Protein AF-A0A968GQH6-F1 (afdb_monomer_lite)

pLDDT: mean 90.93, std 8.21, range [59.84, 98.06]

Sequence (73 aa):
MEKTYAKRPPYGIIHYQDRDFAVDYTHALEQSLLELLTEMKRDEFKKQVVRSHEQASRCKKCGFREVCDQKVG

Secondary structure (DSSP, 8-state):
-HHHHS---SEEEEEETTEEEEEE--HHHHHHHHHHHHHHHHHTT-S------S-HHHHHT-TTGGG-TT---

Radius of gyration: 17.59 Å; chains: 1; bounding box: 44×29×35 Å

Foldseek 3Di:
DCVVPVDDDQWDWDDDPVDIDTGGPDPVVVVVVVVVVVVVVVCVPDPDDDDPCVDLVCLVVPPCNVVDPPGDD

Structure (mmCIF, N/CA/C/O backbone):
data_AF-A0A968GQH6-F1
#
_entry.id   AF-A0A968GQH6-F1
#
loop_
_atom_site.group_PDB
_atom_site.id
_atom_site.type_symbol
_atom_site.label_atom_id
_atom_site.label_alt_id
_atom_site.label_comp_id
_atom_site.label_asym_id
_atom_site.label_entity_id
_atom_site.label_seq_id
_atom_site.pdbx_PDB_ins_code
_atom_site.Cartn_x
_atom_site.Cartn_y
_atom_site.Cartn_z
_atom_site.occupancy
_atom_site.B_iso_or_equiv
_atom_site.auth_seq_id
_atom_site.auth_comp_id
_atom_site.auth_asym_id
_atom_site.auth_atom_id
_atom_site.pdbx_PDB_model_num
ATOM 1 N N . MET A 1 1 ? 19.816 -11.534 -6.010 1.00 59.84 1 MET A N 1
ATOM 2 C CA . MET A 1 1 ? 20.581 -11.273 -7.249 1.00 59.84 1 MET A CA 1
ATOM 3 C C . MET A 1 1 ? 21.509 -10.076 -7.120 1.00 59.84 1 MET A C 1
ATOM 5 O O . MET A 1 1 ? 22.703 -10.276 -7.213 1.00 59.84 1 MET A O 1
ATOM 9 N N . GLU A 1 2 ? 21.032 -8.876 -6.804 1.00 64.19 2 GLU A N 1
ATOM 10 C CA . GLU A 1 2 ? 21.917 -7.707 -6.658 1.00 64.19 2 GLU A CA 1
ATOM 11 C C . GLU A 1 2 ? 22.890 -7.812 -5.470 1.00 64.19 2 GLU A C 1
ATOM 13 O O . GLU A 1 2 ? 24.097 -7.734 -5.654 1.00 64.19 2 GLU A O 1
ATOM 18 N N . LYS A 1 3 ? 22.400 -8.136 -4.268 1.00 63.44 3 LYS A N 1
ATOM 19 C CA . LYS A 1 3 ? 23.252 -8.300 -3.069 1.00 63.44 3 LYS A CA 1
ATOM 20 C C . LYS A 1 3 ? 24.209 -9.499 -3.117 1.00 63.44 3 LYS A C 1
ATOM 22 O O . LYS A 1 3 ? 25.152 -9.557 -2.341 1.00 63.44 3 LYS A O 1
ATOM 27 N N . THR A 1 4 ? 23.938 -10.467 -3.990 1.00 70.50 4 THR A N 1
ATOM 28 C CA . THR A 1 4 ? 24.660 -11.755 -4.044 1.00 70.50 4 THR A CA 1
ATOM 29 C C . THR A 1 4 ? 25.548 -11.868 -5.282 1.00 70.50 4 THR A C 1
ATOM 31 O O . THR A 1 4 ? 26.587 -12.507 -5.232 1.00 70.50 4 THR A O 1
ATOM 34 N N . TYR A 1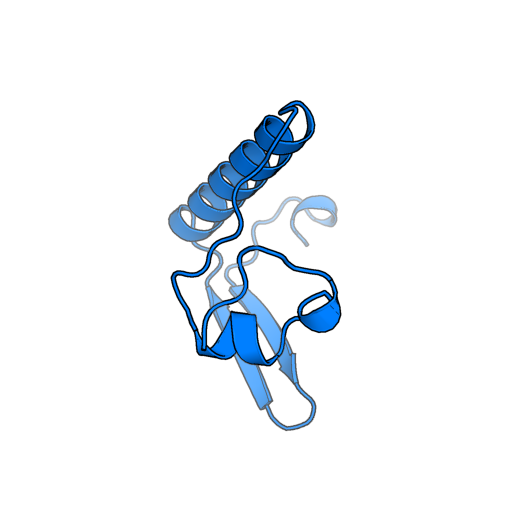 5 ? 25.150 -11.241 -6.391 1.00 71.75 5 TYR A N 1
ATOM 35 C CA . TYR A 1 5 ? 25.821 -11.318 -7.692 1.00 71.75 5 TYR A CA 1
ATOM 36 C C . TYR A 1 5 ? 26.221 -9.935 -8.235 1.00 71.75 5 TYR A C 1
ATOM 38 O O . TYR A 1 5 ? 26.640 -9.844 -9.386 1.00 71.75 5 TYR A O 1
ATOM 46 N N . ALA A 1 6 ? 26.060 -8.862 -7.445 1.00 72.94 6 ALA A N 1
ATOM 47 C CA . ALA A 1 6 ? 26.413 -7.474 -7.777 1.00 72.94 6 ALA A CA 1
ATOM 48 C C . ALA A 1 6 ? 25.840 -6.952 -9.113 1.00 72.94 6 ALA A C 1
ATOM 50 O O . ALA A 1 6 ? 26.346 -5.990 -9.684 1.00 72.94 6 ALA A O 1
ATOM 51 N N . LYS A 1 7 ? 24.777 -7.586 -9.625 1.00 79.19 7 LYS A N 1
ATOM 52 C CA . LYS A 1 7 ? 24.091 -7.201 -10.862 1.00 79.19 7 LYS A CA 1
ATOM 53 C C . LYS A 1 7 ? 22.647 -6.837 -10.568 1.00 79.19 7 LYS A C 1
ATOM 55 O O . LYS A 1 7 ? 21.921 -7.622 -9.949 1.00 79.19 7 LYS A O 1
ATOM 60 N N . ARG A 1 8 ? 22.240 -5.662 -11.052 1.00 83.50 8 ARG A N 1
ATOM 61 C CA . ARG A 1 8 ? 20.859 -5.188 -10.980 1.00 83.50 8 ARG A CA 1
ATOM 62 C C . ARG A 1 8 ? 19.978 -6.057 -11.888 1.00 83.50 8 ARG A C 1
ATOM 64 O O . ARG A 1 8 ? 20.240 -6.110 -13.091 1.00 83.50 8 ARG A O 1
ATOM 71 N N . PRO A 1 9 ? 18.964 -6.754 -11.355 1.00 87.69 9 PRO A N 1
ATOM 72 C CA . PRO A 1 9 ? 18.002 -7.449 -12.197 1.00 87.69 9 PRO A CA 1
ATOM 73 C C . PRO A 1 9 ? 17.116 -6.426 -12.930 1.00 87.69 9 PRO A C 1
ATOM 75 O O . PRO A 1 9 ? 16.808 -5.384 -12.358 1.00 87.69 9 PRO A O 1
ATOM 78 N N . PRO A 1 10 ? 16.682 -6.695 -14.170 1.00 89.69 10 PRO A N 1
ATOM 79 C CA . PRO A 1 10 ? 15.799 -5.782 -14.895 1.00 89.69 10 PRO A CA 1
ATOM 80 C C . PRO A 1 10 ? 14.367 -5.765 -14.334 1.00 89.69 10 PRO A C 1
ATOM 82 O O . PRO A 1 10 ? 13.681 -4.758 -14.463 1.00 89.69 10 PRO A O 1
ATOM 85 N N . TYR A 1 11 ? 13.928 -6.848 -13.686 1.00 93.88 11 TYR A N 1
ATOM 86 C CA . TYR A 1 11 ? 12.602 -6.984 -13.080 1.00 93.88 11 TYR A CA 1
ATOM 87 C C . TYR A 1 11 ? 12.606 -8.024 -11.950 1.00 93.88 11 TYR A C 1
ATOM 89 O O . TYR A 1 11 ? 13.530 -8.835 -11.829 1.00 93.88 11 TYR A O 1
ATOM 97 N N . GLY A 1 12 ? 11.560 -8.002 -11.126 1.00 91.81 12 GLY A N 1
ATOM 98 C CA . GLY A 1 12 ? 11.203 -9.065 -10.185 1.00 91.81 12 GLY A CA 1
ATOM 99 C C . GLY A 1 12 ? 9.905 -9.759 -10.598 1.00 91.81 12 GLY A C 1
ATOM 100 O O . GLY A 1 12 ? 9.113 -9.189 -11.345 1.00 91.81 12 GLY A O 1
ATOM 101 N N . ILE A 1 13 ? 9.684 -10.981 -10.110 1.00 95.88 13 ILE A N 1
ATOM 102 C CA . ILE A 1 13 ? 8.428 -11.716 -10.313 1.00 95.88 13 ILE A CA 1
ATOM 103 C C . ILE A 1 13 ? 7.694 -11.805 -8.976 1.00 95.88 13 ILE A C 1
ATOM 105 O O . ILE A 1 13 ? 8.271 -12.245 -7.980 1.00 95.88 13 ILE A O 1
ATOM 109 N N . ILE A 1 14 ? 6.424 -11.404 -8.963 1.00 96.06 14 ILE A N 1
ATOM 110 C CA . ILE A 1 14 ? 5.496 -11.642 -7.857 1.00 96.06 14 ILE A CA 1
ATOM 111 C C . ILE A 1 14 ? 4.591 -12.802 -8.265 1.00 96.06 14 ILE A C 1
ATOM 113 O O . ILE A 1 14 ? 3.765 -12.653 -9.166 1.00 96.06 14 ILE A O 1
ATOM 117 N N . HIS A 1 15 ? 4.771 -13.944 -7.605 1.00 96.25 15 HIS A N 1
ATOM 118 C CA . HIS A 1 15 ? 3.986 -15.154 -7.832 1.00 96.25 15 HIS A CA 1
ATOM 119 C C . HIS A 1 15 ? 2.787 -15.203 -6.881 1.00 96.25 15 HIS A C 1
ATOM 121 O O . HIS A 1 15 ? 2.950 -15.204 -5.658 1.00 96.25 15 HIS A O 1
ATOM 127 N N . TYR A 1 16 ? 1.591 -15.276 -7.451 1.00 97.38 16 TYR A N 1
ATOM 128 C CA . TYR A 1 16 ? 0.360 -15.682 -6.784 1.00 97.38 16 TYR A CA 1
ATOM 129 C C . TYR A 1 16 ? -0.054 -17.060 -7.298 1.00 97.38 16 TYR A C 1
ATOM 131 O O . TYR A 1 16 ? 0.351 -17.474 -8.381 1.00 97.38 16 TYR A O 1
ATOM 139 N N . GLN A 1 17 ? -0.898 -17.758 -6.533 1.00 97.00 17 GLN A N 1
ATOM 140 C CA . GLN A 1 17 ? -1.310 -19.134 -6.833 1.00 97.00 17 GLN A CA 1
ATOM 141 C C . GLN A 1 17 ? -1.799 -19.332 -8.281 1.00 97.00 17 GLN A C 1
ATOM 143 O O . GLN A 1 17 ? -1.582 -20.390 -8.864 1.00 97.00 17 GLN A O 1
ATOM 148 N N . ASP A 1 18 ? -2.470 -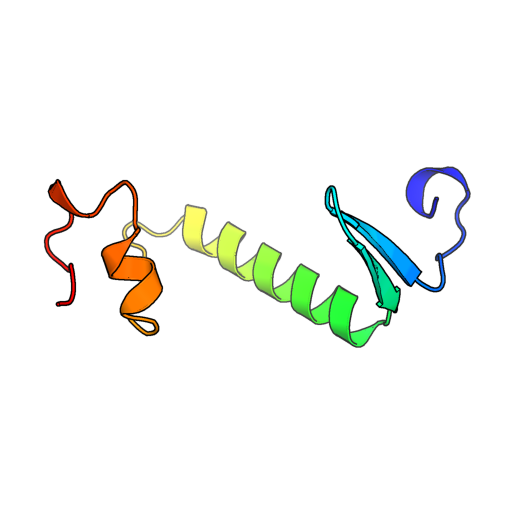18.334 -8.848 1.00 97.12 18 ASP A N 1
ATOM 149 C CA . ASP A 1 18 ? -3.088 -18.364 -10.171 1.00 97.12 18 ASP A CA 1
ATOM 150 C C . ASP A 1 18 ? -2.395 -17.459 -11.202 1.00 97.12 18 ASP A C 1
ATOM 152 O O . ASP A 1 18 ? -2.788 -17.461 -12.372 1.00 97.12 18 ASP A O 1
ATOM 156 N N . ARG A 1 19 ? -1.401 -16.653 -10.797 1.00 97.25 19 ARG A N 1
ATOM 157 C CA . ARG A 1 19 ? -0.826 -15.629 -11.675 1.00 97.25 19 ARG A CA 1
ATOM 158 C C . ARG A 1 19 ? 0.553 -15.137 -11.255 1.00 97.25 19 ARG A C 1
ATOM 160 O O . ARG A 1 19 ? 0.782 -14.805 -10.097 1.00 97.25 19 ARG A O 1
ATOM 167 N N . ASP A 1 20 ? 1.389 -14.914 -12.264 1.00 97.81 20 ASP A N 1
ATOM 168 C CA . ASP A 1 20 ? 2.663 -14.214 -12.132 1.00 97.81 20 ASP A CA 1
ATOM 169 C C . ASP A 1 20 ? 2.585 -12.788 -12.666 1.00 97.81 20 ASP A C 1
ATOM 171 O O . ASP A 1 20 ? 1.998 -12.523 -13.718 1.00 97.81 20 ASP A O 1
ATOM 175 N N . PHE A 1 21 ? 3.235 -11.870 -11.955 1.00 97.31 21 PHE A N 1
ATOM 176 C CA . PHE A 1 21 ? 3.439 -10.497 -12.398 1.00 97.31 21 PHE A CA 1
ATOM 177 C C . PHE A 1 21 ? 4.930 -10.195 -12.481 1.00 97.31 21 PHE A C 1
ATOM 179 O O . PHE A 1 21 ? 5.638 -10.294 -11.479 1.00 97.31 21 PHE A O 1
ATOM 186 N N . ALA A 1 22 ? 5.395 -9.780 -13.657 1.00 96.75 22 ALA A N 1
ATOM 187 C CA . ALA A 1 22 ? 6.705 -9.161 -13.801 1.00 96.75 22 ALA A CA 1
ATOM 188 C C . ALA A 1 22 ? 6.599 -7.669 -13.456 1.00 96.75 22 ALA A C 1
ATOM 190 O O . ALA A 1 22 ? 5.721 -6.972 -13.964 1.00 96.75 22 ALA A O 1
ATOM 191 N N . VAL A 1 23 ? 7.484 -7.189 -12.585 1.00 94.56 23 VAL A N 1
ATOM 192 C CA . VAL A 1 23 ? 7.562 -5.784 -12.173 1.00 94.56 23 VAL A CA 1
ATOM 193 C C . VAL A 1 23 ? 8.955 -5.263 -12.478 1.00 94.56 23 VAL A C 1
ATOM 195 O O . VAL A 1 23 ? 9.934 -5.743 -11.901 1.00 94.56 23 VAL A O 1
ATOM 198 N N . ASP A 1 24 ? 9.042 -4.277 -13.367 1.00 95.12 24 ASP A N 1
ATOM 199 C CA . ASP A 1 24 ? 10.310 -3.667 -13.764 1.00 95.12 24 ASP A CA 1
ATOM 200 C C . ASP A 1 24 ? 11.019 -3.027 -12.569 1.00 95.12 24 ASP A C 1
ATOM 202 O O . ASP A 1 24 ? 10.428 -2.277 -11.790 1.00 95.12 24 ASP A O 1
ATOM 206 N N . TYR A 1 25 ? 12.322 -3.274 -12.440 1.00 91.62 25 TYR A N 1
ATOM 207 C CA . TYR A 1 25 ? 13.133 -2.727 -11.356 1.00 91.62 25 TYR A CA 1
ATOM 208 C C . TYR A 1 25 ? 13.765 -1.386 -11.746 1.00 91.62 25 TYR A C 1
ATOM 210 O O . TYR A 1 25 ? 14.989 -1.216 -11.820 1.00 91.62 25 TYR A O 1
ATOM 218 N N . THR A 1 26 ? 12.904 -0.409 -12.019 1.00 94.00 26 THR A N 1
ATOM 219 C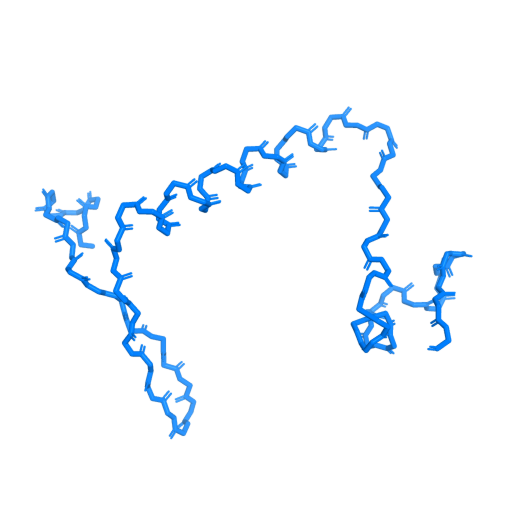 CA . THR A 1 26 ? 13.324 0.941 -12.407 1.00 94.00 26 THR A CA 1
ATOM 220 C C . THR A 1 26 ? 13.944 1.700 -11.231 1.00 94.00 26 THR A C 1
ATOM 222 O O . THR A 1 26 ? 13.625 1.451 -10.067 1.00 94.00 26 THR A O 1
ATOM 225 N N . HIS A 1 27 ? 14.815 2.666 -11.527 1.00 93.88 27 HIS A N 1
ATOM 226 C CA . HIS A 1 27 ? 15.370 3.555 -10.500 1.00 93.88 27 HIS A CA 1
ATOM 227 C C . HIS A 1 27 ? 14.294 4.392 -9.801 1.00 93.88 27 HIS A C 1
ATOM 229 O O . HIS A 1 27 ? 14.404 4.642 -8.607 1.00 93.88 27 HIS A O 1
ATOM 235 N N . ALA A 1 28 ? 13.237 4.789 -10.515 1.00 95.75 28 ALA A N 1
ATOM 236 C CA . ALA A 1 28 ? 12.139 5.552 -9.927 1.00 95.75 28 ALA A CA 1
ATOM 237 C C . ALA A 1 28 ? 11.398 4.740 -8.853 1.00 95.75 28 ALA A C 1
ATOM 239 O O . ALA A 1 28 ? 11.177 5.241 -7.756 1.00 95.75 28 ALA A O 1
ATOM 240 N N . LEU A 1 29 ? 11.077 3.471 -9.134 1.00 94.00 29 LEU A N 1
ATOM 241 C CA . LEU A 1 29 ? 10.414 2.593 -8.164 1.00 94.00 29 LEU A CA 1
ATOM 242 C C . LEU A 1 29 ? 11.300 2.293 -6.952 1.00 94.00 29 LEU A C 1
ATOM 244 O O . LEU A 1 29 ? 10.811 2.282 -5.824 1.00 94.00 29 LEU A O 1
ATOM 248 N N . GLU A 1 30 ? 12.599 2.082 -7.172 1.00 93.75 30 GLU A N 1
ATOM 249 C CA . GLU A 1 30 ? 13.567 1.926 -6.084 1.00 93.75 30 GLU A CA 1
ATOM 250 C C . GLU A 1 30 ? 13.622 3.174 -5.197 1.00 93.75 30 GLU A C 1
ATOM 252 O O . GLU A 1 30 ? 13.534 3.066 -3.975 1.00 93.75 30 GLU A O 1
ATOM 257 N N . GLN A 1 31 ? 13.714 4.358 -5.803 1.00 96.62 31 GLN A N 1
ATOM 258 C CA . GLN A 1 31 ? 13.781 5.618 -5.072 1.00 96.62 31 GLN A CA 1
ATOM 259 C C . GLN A 1 31 ? 12.502 5.863 -4.262 1.00 96.62 31 GLN A C 1
ATOM 261 O O . GLN A 1 31 ? 12.585 6.137 -3.066 1.00 96.62 31 GLN A O 1
ATOM 266 N N . SER A 1 32 ? 11.324 5.670 -4.866 1.00 96.88 32 SER A N 1
ATOM 267 C CA . SER A 1 32 ? 10.044 5.788 -4.159 1.00 96.88 32 SER A CA 1
ATOM 268 C C . SER A 1 32 ? 9.930 4.804 -2.990 1.00 96.88 32 SER A C 1
ATOM 270 O O . SER A 1 32 ? 9.411 5.157 -1.932 1.00 96.88 32 SER A O 1
ATOM 272 N N . LEU A 1 33 ? 10.448 3.580 -3.139 1.00 95.19 33 LEU A N 1
ATOM 273 C CA . LEU A 1 33 ? 10.498 2.609 -2.047 1.00 95.19 33 LEU A CA 1
ATOM 274 C C . LEU A 1 33 ? 11.416 3.081 -0.909 1.00 95.19 33 LEU A C 1
ATOM 276 O O . LEU A 1 33 ? 11.036 3.000 0.259 1.00 95.19 33 LEU A O 1
ATOM 280 N N . LEU A 1 34 ? 12.621 3.560 -1.226 1.00 96.88 34 LEU A N 1
ATOM 281 C CA . LEU A 1 34 ? 13.581 4.036 -0.226 1.00 96.88 34 LEU A CA 1
ATOM 282 C C . LEU A 1 34 ? 13.067 5.268 0.527 1.00 96.88 34 LEU A C 1
ATOM 284 O O . LEU A 1 34 ? 13.253 5.365 1.744 1.00 96.88 34 LEU A O 1
ATOM 288 N N . GLU A 1 35 ? 12.391 6.182 -0.166 1.00 98.06 35 GLU A N 1
ATOM 289 C CA . GLU A 1 35 ? 11.732 7.346 0.430 1.00 98.06 35 GLU A CA 1
ATOM 290 C C . GLU A 1 35 ? 10.629 6.926 1.399 1.00 98.06 35 GLU A C 1
ATOM 292 O O . GLU A 1 35 ? 10.646 7.351 2.556 1.00 98.06 35 GLU A O 1
ATOM 297 N N . LEU A 1 36 ? 9.750 6.011 0.979 1.00 96.56 36 LEU A N 1
ATOM 298 C CA . LEU A 1 36 ? 8.687 5.478 1.829 1.00 96.56 36 LEU A CA 1
ATOM 299 C C . LEU A 1 36 ? 9.247 4.779 3.077 1.00 96.56 36 LEU A C 1
ATOM 301 O O . LEU A 1 36 ? 8.792 5.024 4.192 1.00 96.56 36 LEU A O 1
ATOM 305 N N . LEU A 1 37 ? 10.277 3.939 2.926 1.00 97.44 37 LEU A N 1
ATOM 306 C CA . LEU A 1 37 ? 10.929 3.283 4.066 1.00 97.44 37 LEU A CA 1
ATOM 307 C C . LEU A 1 37 ? 11.574 4.296 5.019 1.00 97.44 37 LEU A C 1
ATOM 309 O O . LEU A 1 37 ? 11.587 4.089 6.233 1.00 97.44 37 LEU A O 1
ATOM 313 N N . THR A 1 38 ? 12.122 5.383 4.481 1.00 97.06 38 THR A N 1
ATOM 314 C CA . THR A 1 38 ? 12.697 6.467 5.282 1.00 97.06 38 THR A CA 1
ATOM 315 C C . THR A 1 38 ? 11.616 7.206 6.064 1.00 97.06 38 THR A C 1
ATOM 317 O O . THR A 1 38 ? 11.819 7.500 7.241 1.00 97.06 38 THR A O 1
ATOM 320 N N . GLU A 1 39 ? 10.466 7.480 5.451 1.00 95.00 39 GLU A N 1
ATOM 321 C CA . G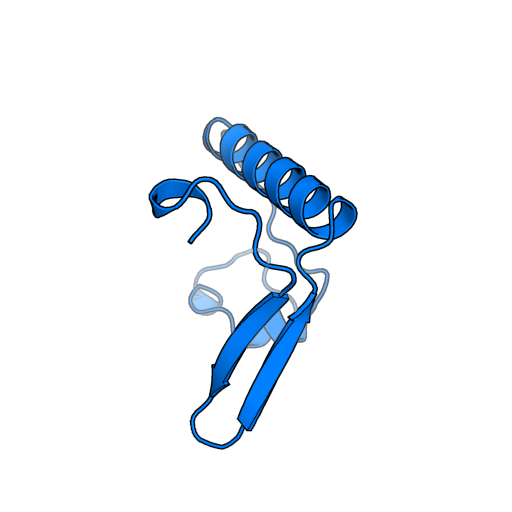LU A 1 39 ? 9.306 8.066 6.124 1.00 95.00 39 GLU A CA 1
ATOM 322 C C . GLU A 1 39 ? 8.813 7.171 7.269 1.00 95.00 39 GLU A C 1
ATOM 324 O O . GLU A 1 39 ? 8.739 7.628 8.408 1.00 95.00 39 GLU A O 1
ATOM 329 N N . MET A 1 40 ? 8.612 5.875 7.010 1.00 94.25 40 MET A N 1
ATOM 330 C CA . MET A 1 40 ? 8.194 4.908 8.033 1.00 94.25 40 MET A CA 1
ATOM 331 C C . MET A 1 40 ? 9.165 4.855 9.223 1.00 94.25 40 MET A C 1
ATOM 333 O O . MET A 1 40 ? 8.736 4.818 10.374 1.00 94.25 40 MET A O 1
ATOM 337 N N . LYS A 1 41 ? 10.480 4.895 8.967 1.00 95.62 41 LYS A N 1
ATOM 338 C CA . LYS A 1 41 ? 11.504 4.937 10.027 1.00 95.62 41 LYS A CA 1
ATOM 339 C C . LYS A 1 41 ? 11.481 6.237 10.828 1.00 95.62 41 LYS A C 1
ATOM 341 O O . LYS A 1 41 ? 11.775 6.227 12.016 1.00 95.62 41 LYS A O 1
ATOM 346 N N . ARG A 1 42 ? 11.162 7.374 10.203 1.00 94.38 42 ARG A N 1
ATOM 347 C CA . ARG A 1 42 ? 11.000 8.649 10.927 1.00 94.38 42 ARG A CA 1
ATOM 348 C C . ARG A 1 42 ? 9.767 8.616 11.825 1.00 94.38 42 ARG A C 1
ATOM 350 O O . ARG A 1 42 ? 9.805 9.162 12.925 1.00 94.38 42 ARG A O 1
ATOM 357 N N . ASP A 1 43 ? 8.703 7.969 11.365 1.00 94.25 43 ASP A N 1
ATOM 358 C CA . ASP A 1 43 ? 7.455 7.814 12.107 1.00 94.25 43 ASP A CA 1
ATOM 359 C C . ASP A 1 43 ? 7.605 6.953 13.366 1.00 94.25 43 ASP A C 1
ATOM 361 O O . ASP A 1 43 ? 6.905 7.201 14.345 1.00 94.25 43 ASP A O 1
ATOM 365 N N . GLU A 1 44 ? 8.569 6.030 13.399 1.00 93.31 44 GLU A N 1
ATOM 366 C CA . GLU A 1 44 ? 8.892 5.210 14.578 1.00 93.31 44 GLU A CA 1
ATOM 367 C C . GLU A 1 44 ? 9.230 6.050 15.824 1.00 93.31 44 GLU A C 1
ATOM 369 O O . GLU A 1 44 ? 8.889 5.677 16.944 1.00 93.31 44 GLU A O 1
ATOM 374 N N . PHE A 1 45 ? 9.847 7.221 15.640 1.00 93.88 45 PHE A N 1
ATOM 375 C CA . PHE A 1 45 ? 10.209 8.124 16.738 1.00 93.88 45 PHE A CA 1
ATOM 376 C C . PHE A 1 45 ? 9.101 9.124 17.099 1.00 93.88 45 PHE A C 1
ATOM 378 O O . PHE A 1 45 ? 9.250 9.904 18.046 1.00 93.88 45 PHE A O 1
ATOM 385 N N . LYS A 1 46 ? 7.986 9.147 16.357 1.00 93.19 46 LYS A N 1
ATOM 386 C CA . LYS A 1 46 ? 6.864 10.041 16.653 1.00 93.19 46 LYS A CA 1
ATOM 387 C C . LYS A 1 46 ? 6.039 9.471 17.801 1.00 93.19 46 LYS A C 1
ATOM 389 O O . LYS A 1 46 ? 5.687 8.298 17.825 1.00 93.19 46 LYS A O 1
ATOM 394 N N . LYS 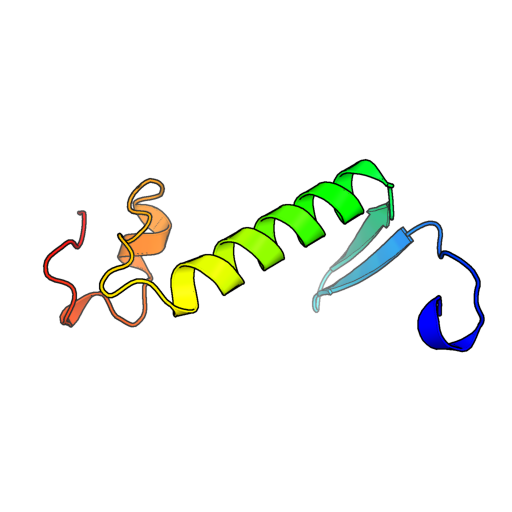A 1 47 ? 5.628 10.346 18.724 1.00 90.19 47 LYS A N 1
ATOM 395 C CA . LYS A 1 47 ? 4.694 9.982 19.808 1.00 90.19 47 LYS A CA 1
ATOM 396 C C . LYS A 1 47 ? 3.334 9.521 19.284 1.00 90.19 47 LYS A C 1
ATOM 398 O O . LYS A 1 47 ? 2.641 8.765 19.955 1.00 90.19 47 LYS A O 1
ATOM 403 N N . GLN A 1 48 ? 2.941 10.016 18.114 1.00 87.00 48 GLN A N 1
ATOM 404 C CA . GLN A 1 48 ? 1.677 9.689 17.482 1.00 87.00 48 GLN A CA 1
ATOM 405 C C . GLN A 1 48 ? 1.839 9.726 15.965 1.00 87.00 48 GLN A C 1
ATOM 407 O O . GLN A 1 48 ? 2.391 10.678 15.413 1.00 87.00 48 GLN A O 1
ATOM 412 N N . VAL A 1 49 ? 1.316 8.697 15.307 1.00 89.88 49 VAL A N 1
ATOM 413 C CA . VAL A 1 49 ? 1.209 8.601 13.851 1.00 89.88 49 VAL A CA 1
ATOM 414 C C . VAL A 1 49 ? -0.272 8.478 13.518 1.00 89.88 49 VAL A C 1
ATOM 416 O O . VAL A 1 49 ? -0.978 7.633 14.080 1.00 89.88 49 VAL A O 1
ATOM 419 N N . VAL A 1 50 ? -0.761 9.360 12.649 1.00 86.44 50 VAL A N 1
ATOM 420 C CA . VAL A 1 50 ? -2.165 9.357 12.225 1.00 86.44 50 VAL A CA 1
ATOM 421 C C . VAL A 1 50 ? -2.440 8.160 11.318 1.00 86.44 50 VAL A C 1
ATOM 423 O O . VAL A 1 50 ? -1.575 7.715 10.566 1.00 86.44 50 VAL A O 1
ATOM 426 N N . ARG A 1 51 ? -3.651 7.606 11.380 1.00 87.88 51 ARG A N 1
ATOM 427 C CA . ARG A 1 51 ? -4.037 6.497 10.501 1.00 87.88 51 ARG A CA 1
ATOM 428 C C . ARG A 1 51 ? -4.484 7.049 9.143 1.00 87.88 51 ARG A C 1
ATOM 430 O O . ARG A 1 51 ? -5.262 7.998 9.089 1.00 87.88 51 ARG A O 1
ATOM 437 N N . SER A 1 52 ? -4.033 6.428 8.050 1.00 82.12 52 SER A N 1
ATOM 438 C CA . SER A 1 52 ? -4.474 6.758 6.685 1.00 82.12 52 SER A CA 1
ATOM 439 C C . SER A 1 52 ? -5.911 6.252 6.478 1.00 82.12 52 SER A C 1
ATOM 441 O O . SER A 1 52 ? -6.155 5.104 6.105 1.00 82.12 52 SER A O 1
ATOM 443 N N . HIS A 1 53 ? -6.898 7.095 6.789 1.00 88.06 53 HIS A N 1
ATOM 444 C CA . HIS A 1 53 ? -8.322 6.846 6.513 1.00 88.06 53 HIS A CA 1
ATOM 445 C C . HIS A 1 53 ? -8.733 7.241 5.086 1.00 88.06 53 HIS A C 1
ATOM 447 O O . HIS A 1 53 ? -9.917 7.282 4.766 1.00 88.06 53 HIS A O 1
ATOM 453 N N . GLU A 1 54 ? -7.760 7.490 4.211 1.00 90.44 54 GLU A N 1
ATOM 454 C CA . GLU A 1 54 ? -7.954 7.932 2.824 1.00 90.44 54 GLU A CA 1
ATOM 455 C C . GLU A 1 54 ? -8.631 6.864 1.951 1.00 90.44 54 GLU A C 1
ATOM 457 O O . GLU A 1 54 ? -9.242 7.172 0.933 1.00 90.44 54 GLU A O 1
ATOM 462 N N . GLN A 1 55 ? -8.560 5.592 2.359 1.00 92.06 55 GLN A N 1
ATOM 463 C CA . GLN A 1 55 ? -9.227 4.473 1.695 1.00 92.06 55 GLN A CA 1
ATOM 464 C C . GLN A 1 55 ? -10.176 3.773 2.671 1.00 92.06 55 GLN A C 1
ATOM 466 O O . GLN A 1 55 ? -9.779 2.856 3.396 1.00 92.06 55 GLN A O 1
ATOM 471 N N . ALA A 1 56 ? -11.455 4.160 2.662 1.00 92.69 56 ALA A N 1
ATOM 472 C CA . ALA A 1 56 ? -12.472 3.605 3.565 1.00 92.69 56 ALA A CA 1
ATOM 473 C C . ALA A 1 56 ? -12.548 2.065 3.521 1.00 92.69 56 ALA A C 1
ATOM 475 O O . ALA A 1 56 ? -12.731 1.416 4.550 1.00 92.69 56 ALA A O 1
ATOM 476 N N . SER A 1 57 ? -12.321 1.452 2.352 1.00 93.69 57 SER A N 1
ATOM 477 C CA . SER A 1 57 ? -12.270 -0.009 2.191 1.00 93.69 57 SER A CA 1
ATOM 478 C C . SER A 1 57 ? -11.171 -0.679 3.026 1.00 93.69 57 SER A C 1
ATOM 480 O O . SER A 1 57 ? -11.398 -1.766 3.562 1.00 93.69 57 SER A O 1
ATOM 482 N N . ARG A 1 58 ? -10.008 -0.032 3.198 1.00 93.81 58 ARG A N 1
ATOM 483 C CA . ARG A 1 58 ? -8.932 -0.514 4.078 1.00 93.81 58 ARG A CA 1
ATOM 484 C C . ARG A 1 58 ? -9.328 -0.393 5.544 1.00 93.81 58 ARG A C 1
ATOM 486 O O . ARG A 1 58 ? -9.104 -1.328 6.304 1.00 93.81 58 ARG A O 1
ATOM 493 N N . CYS A 1 59 ? -9.975 0.708 5.931 1.00 93.88 59 CYS A N 1
ATOM 494 C CA . CYS A 1 59 ? -10.470 0.882 7.298 1.00 93.88 59 CYS A CA 1
ATOM 495 C C . CYS A 1 59 ? -11.526 -0.177 7.664 1.00 93.88 59 CYS A C 1
ATOM 497 O O . CYS A 1 59 ? -11.482 -0.732 8.761 1.00 93.88 59 CYS A O 1
ATOM 499 N N . LYS A 1 60 ? -12.436 -0.515 6.737 1.00 93.81 60 LYS A N 1
ATOM 500 C CA . LYS A 1 60 ? -13.468 -1.555 6.922 1.00 93.81 60 LYS A CA 1
ATOM 501 C C . LYS A 1 60 ? -12.895 -2.947 7.190 1.00 93.81 60 LYS A C 1
ATOM 503 O O . LYS A 1 60 ? -13.515 -3.715 7.913 1.00 93.81 60 LYS A O 1
ATOM 508 N N . LYS A 1 61 ? -11.726 -3.264 6.624 1.00 94.19 61 LYS A N 1
ATOM 509 C CA . LYS A 1 61 ? -11.045 -4.565 6.766 1.00 94.19 61 LYS A CA 1
ATOM 510 C C . LYS A 1 61 ? -9.832 -4.524 7.708 1.00 94.19 61 LYS A C 1
ATOM 512 O O . LYS A 1 61 ? -9.072 -5.485 7.768 1.00 94.19 61 LYS A O 1
ATOM 517 N N . CYS A 1 62 ? -9.614 -3.414 8.412 1.00 93.38 62 CYS A N 1
ATOM 518 C CA . CYS A 1 62 ? -8.475 -3.254 9.311 1.00 93.38 62 CYS A CA 1
ATOM 519 C C . CYS A 1 62 ? -8.638 -4.143 10.552 1.00 93.38 62 CYS A C 1
ATOM 521 O O . CYS A 1 62 ? -9.649 -4.050 11.244 1.00 93.38 62 CYS A O 1
ATOM 523 N N . GLY A 1 63 ? -7.618 -4.936 10.891 1.00 93.56 63 GLY A N 1
ATOM 524 C CA . GLY A 1 63 ? -7.643 -5.807 12.077 1.00 93.56 63 GLY A CA 1
ATOM 525 C C . GLY A 1 63 ? -7.762 -5.066 13.418 1.00 93.56 63 GLY A C 1
ATOM 526 O O . GLY A 1 63 ? -8.156 -5.663 14.410 1.00 93.56 63 GLY A O 1
ATOM 527 N N . PHE A 1 64 ? -7.478 -3.760 13.452 1.00 92.56 64 PHE A N 1
ATOM 528 C CA . PHE A 1 64 ? -7.613 -2.911 14.645 1.00 92.56 64 PHE A CA 1
ATOM 529 C C . PHE A 1 64 ? -8.927 -2.118 14.693 1.00 92.56 64 PHE A C 1
ATOM 531 O O . PHE A 1 64 ? -9.086 -1.254 15.552 1.00 92.56 64 PHE A O 1
ATOM 538 N N . ARG A 1 65 ? -9.861 -2.352 13.762 1.00 93.38 65 ARG A N 1
ATOM 539 C CA . ARG A 1 65 ? -11.065 -1.522 13.599 1.00 93.38 65 ARG A CA 1
ATOM 540 C C . ARG A 1 65 ? -11.905 -1.412 14.871 1.00 93.38 65 ARG A C 1
ATOM 542 O O . ARG A 1 65 ? -12.365 -0.318 15.179 1.00 93.38 65 ARG A O 1
ATOM 549 N N . GLU A 1 66 ? -12.086 -2.505 15.607 1.00 94.25 66 GLU A N 1
ATOM 550 C CA . GLU A 1 66 ? -12.954 -2.526 16.793 1.00 94.25 66 GLU A CA 1
ATOM 551 C C . GLU A 1 66 ? -12.471 -1.598 17.913 1.00 94.25 66 GLU A C 1
ATOM 553 O O . GLU A 1 66 ? -13.287 -1.003 18.613 1.00 94.25 66 GLU A O 1
ATOM 558 N N . VAL A 1 67 ? -11.154 -1.405 18.024 1.00 93.88 67 VAL A N 1
ATOM 559 C CA . VAL A 1 67 ? -10.518 -0.566 19.054 1.00 93.88 67 VAL A CA 1
ATOM 560 C C . VAL A 1 67 ? -10.062 0.798 18.529 1.00 93.88 67 VAL A C 1
ATOM 562 O O . VAL A 1 67 ? -9.467 1.575 19.269 1.00 93.88 67 VAL A O 1
ATOM 565 N N . CYS A 1 68 ? -10.297 1.096 17.249 1.00 92.50 68 CYS A N 1
ATOM 566 C CA . CYS A 1 68 ? -9.883 2.353 16.639 1.00 92.50 68 CYS A CA 1
ATOM 567 C C . CYS A 1 68 ? -10.961 3.426 16.831 1.00 92.50 68 CYS A C 1
ATOM 569 O O . CYS A 1 68 ? -12.051 3.346 16.264 1.00 92.50 68 CYS A O 1
ATOM 571 N N . ASP A 1 69 ? -10.620 4.458 17.593 1.00 92.25 69 ASP A N 1
ATOM 572 C CA . ASP A 1 69 ? -11.422 5.659 17.846 1.00 92.25 69 ASP A CA 1
ATOM 573 C C . ASP A 1 69 ? -11.579 6.561 16.609 1.00 92.25 69 ASP A C 1
ATOM 575 O O . ASP A 1 69 ? -12.519 7.345 16.527 1.00 92.25 69 ASP A O 1
ATOM 579 N N . GLN A 1 70 ? -10.697 6.413 15.618 1.00 92.69 70 GLN A N 1
ATOM 580 C CA . GLN A 1 70 ? -10.704 7.177 14.365 1.00 92.69 70 GLN A CA 1
ATOM 581 C C . GLN A 1 70 ? -11.370 6.436 13.185 1.00 92.69 70 GLN A C 1
ATOM 583 O O . GLN A 1 70 ? -11.294 6.902 12.048 1.00 92.69 70 GLN A O 1
ATOM 588 N N . LYS A 1 71 ? -11.993 5.267 13.412 1.00 93.00 71 LYS A N 1
ATOM 589 C CA . LYS A 1 71 ? -12.545 4.428 12.334 1.00 93.00 71 LYS A CA 1
ATOM 590 C C . LYS A 1 71 ? -13.572 5.177 11.473 1.00 93.00 71 LYS A C 1
ATOM 592 O O . LYS A 1 71 ? -14.465 5.842 11.989 1.00 93.00 71 LYS A O 1
ATOM 597 N N . VAL A 1 72 ? -13.491 4.990 10.154 1.00 90.88 72 VAL A N 1
ATOM 598 C CA . VAL A 1 72 ? -14.460 5.535 9.185 1.00 90.88 72 VAL A CA 1
ATOM 599 C C . VAL A 1 72 ? -15.447 4.465 8.707 1.00 90.88 72 VAL A C 1
ATOM 601 O O . VAL A 1 72 ? -15.124 3.269 8.722 1.00 90.88 72 VAL A O 1
ATOM 604 N N . GLY A 1 73 ? -16.651 4.909 8.324 1.00 80.62 73 GLY A N 1
ATOM 605 C CA . GLY A 1 73 ? -17.812 4.086 7.943 1.00 80.62 73 GLY A CA 1
ATOM 606 C C . GLY A 1 73 ? -17.536 3.054 6.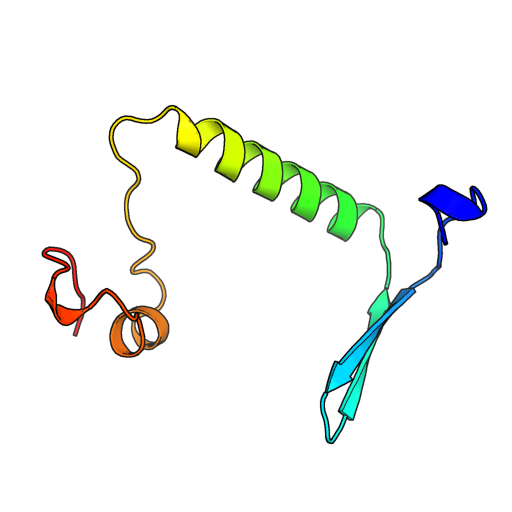866 1.00 80.62 73 GLY A C 1
ATOM 607 O O . GLY A 1 73 ? -17.019 3.415 5.786 1.00 80.62 73 GLY A O 1
#